Protein AF-A0A838LQY8-F1 (afdb_monomer_lite)

Structure (mmCIF, N/CA/C/O backbone):
data_AF-A0A838LQY8-F1
#
_entry.id   AF-A0A838LQY8-F1
#
loop_
_atom_site.group_PDB
_atom_site.id
_atom_site.type_symbol
_atom_site.label_atom_id
_atom_site.label_alt_id
_atom_site.label_comp_id
_atom_site.label_asym_id
_atom_site.label_entity_id
_atom_site.label_seq_id
_atom_site.pdbx_PDB_ins_code
_atom_site.Cartn_x
_atom_site.Cartn_y
_atom_site.Cartn_z
_atom_site.occupancy
_atom_site.B_iso_or_equiv
_atom_site.auth_seq_id
_atom_site.auth_comp_id
_atom_site.auth_asym_id
_atom_site.auth_atom_id
_atom_site.pdbx_PDB_model_num
ATOM 1 N N . MET A 1 1 ? -8.885 10.070 0.222 1.00 86.38 1 MET A N 1
ATOM 2 C CA . MET A 1 1 ? -8.028 10.952 -0.611 1.00 86.38 1 MET A CA 1
ATOM 3 C C . MET A 1 1 ? -7.373 10.108 -1.695 1.00 86.38 1 MET A C 1
ATOM 5 O O . MET A 1 1 ? -6.978 8.998 -1.370 1.00 86.38 1 MET A O 1
ATOM 9 N N . LEU A 1 2 ? -7.313 10.572 -2.950 1.00 92.88 2 LEU A N 1
ATOM 10 C CA . LEU A 1 2 ? -6.594 9.907 -4.050 1.00 92.88 2 LEU A CA 1
ATOM 11 C C . LEU A 1 2 ? -5.360 10.743 -4.403 1.00 92.88 2 LEU A C 1
ATOM 13 O O . LEU A 1 2 ? -5.487 11.952 -4.572 1.00 92.88 2 LEU A O 1
ATOM 17 N N . VAL A 1 3 ? -4.202 10.100 -4.520 1.00 94.25 3 VAL A N 1
ATOM 18 C CA . VAL A 1 3 ? -2.938 10.711 -4.945 1.00 94.25 3 VAL A CA 1
ATOM 19 C C . VAL A 1 3 ? -2.335 9.856 -6.044 1.00 94.25 3 VAL A C 1
ATOM 21 O O . VAL A 1 3 ? -2.284 8.635 -5.918 1.00 94.25 3 VAL A O 1
ATOM 24 N N . THR A 1 4 ? -1.901 10.486 -7.126 1.00 95.31 4 THR A N 1
ATOM 25 C CA . THR A 1 4 ? -1.225 9.829 -8.247 1.00 95.31 4 THR A CA 1
ATOM 26 C C . THR A 1 4 ? 0.265 10.092 -8.168 1.00 95.31 4 THR A C 1
ATOM 28 O O . THR A 1 4 ? 0.666 11.194 -7.797 1.00 95.31 4 THR A O 1
ATOM 31 N N . ALA A 1 5 ? 1.064 9.100 -8.547 1.00 91.56 5 ALA A N 1
ATOM 32 C CA . ALA A 1 5 ? 2.493 9.286 -8.700 1.00 91.56 5 ALA A CA 1
ATOM 33 C C . ALA A 1 5 ? 2.782 10.261 -9.852 1.00 91.56 5 ALA A C 1
ATOM 35 O O . ALA A 1 5 ? 1.961 10.425 -10.761 1.00 91.56 5 ALA A O 1
ATOM 36 N N . ALA A 1 6 ? 3.952 10.889 -9.836 1.00 85.81 6 ALA A N 1
ATOM 37 C CA . ALA A 1 6 ? 4.388 11.876 -10.816 1.00 85.81 6 ALA A CA 1
ATOM 38 C C . ALA A 1 6 ? 4.446 11.301 -12.240 1.00 85.81 6 ALA A C 1
ATOM 40 O O . ALA A 1 6 ? 4.212 12.019 -13.209 1.00 85.81 6 ALA A O 1
ATOM 41 N N . ASP A 1 7 ? 4.711 9.998 -12.366 1.00 82.69 7 ASP A N 1
ATOM 42 C CA . ASP A 1 7 ? 4.699 9.272 -13.639 1.00 82.69 7 ASP A CA 1
ATOM 43 C C . ASP A 1 7 ? 3.283 8.899 -14.129 1.00 82.69 7 ASP A C 1
ATOM 45 O O . ASP A 1 7 ? 3.114 8.388 -15.241 1.00 82.69 7 ASP A O 1
ATOM 49 N N . GLY A 1 8 ? 2.255 9.136 -13.306 1.00 87.44 8 GLY A N 1
ATOM 50 C CA . GLY A 1 8 ? 0.859 8.777 -13.560 1.00 87.44 8 GLY A CA 1
ATOM 51 C C . GLY A 1 8 ? 0.593 7.269 -13.618 1.00 87.44 8 GLY A C 1
ATOM 52 O O . GLY A 1 8 ? -0.529 6.854 -13.913 1.00 87.44 8 GLY A O 1
ATOM 53 N N . GLN A 1 9 ? 1.600 6.433 -13.361 1.00 89.19 9 GLN A N 1
ATOM 54 C CA . GLN A 1 9 ? 1.500 4.984 -13.483 1.00 89.19 9 GLN A CA 1
ATOM 55 C C . GLN A 1 9 ? 1.020 4.329 -12.193 1.00 89.19 9 GLN A C 1
ATOM 57 O O . GLN A 1 9 ? 0.364 3.288 -12.268 1.00 89.19 9 GLN A O 1
ATOM 62 N N . ALA A 1 10 ? 1.322 4.925 -11.038 1.00 94.00 10 ALA A N 1
ATOM 63 C CA . ALA A 1 10 ? 0.889 4.472 -9.719 1.00 94.00 10 ALA A CA 1
ATOM 64 C C . ALA A 1 10 ? -0.082 5.452 -9.060 1.00 94.00 10 ALA A C 1
ATOM 66 O O . ALA A 1 10 ? -0.096 6.648 -9.351 1.00 94.00 10 ALA A O 1
ATOM 67 N N . TRP A 1 11 ? -0.881 4.949 -8.126 1.00 95.75 11 TRP A N 1
ATOM 68 C CA . TRP A 1 11 ? -1.725 5.784 -7.284 1.00 95.75 11 TRP A CA 1
ATOM 69 C C . TRP A 1 11 ? -1.971 5.152 -5.915 1.00 95.75 11 TRP A C 1
ATOM 71 O O . TRP A 1 11 ? -1.883 3.937 -5.727 1.00 95.75 11 TRP A O 1
ATOM 81 N N . PHE A 1 12 ? -2.321 6.012 -4.965 1.00 95.50 12 PHE A N 1
ATOM 82 C CA . PHE A 1 12 ? -2.696 5.695 -3.598 1.00 95.50 12 PHE A CA 1
ATOM 83 C C . PHE A 1 12 ? -4.080 6.269 -3.290 1.00 95.50 12 PHE A C 1
ATOM 85 O O . PHE A 1 12 ? -4.346 7.440 -3.562 1.00 95.50 12 PHE A O 1
ATOM 92 N N . ARG A 1 13 ? -4.964 5.466 -2.688 1.00 95.25 13 ARG A N 1
ATOM 93 C CA . ARG A 1 13 ? -6.278 5.921 -2.221 1.00 95.25 13 ARG A CA 1
ATOM 94 C C . ARG A 1 13 ? -6.515 5.536 -0.767 1.00 95.25 13 ARG A C 1
ATOM 96 O O . ARG A 1 13 ? -6.573 4.355 -0.441 1.00 95.25 13 ARG A O 1
ATOM 103 N N . SER A 1 14 ? -6.754 6.528 0.086 1.00 92.44 14 SER A N 1
ATOM 104 C CA . SER A 1 14 ? -7.231 6.319 1.455 1.00 92.44 14 SER A CA 1
ATOM 105 C C . SER A 1 14 ? -8.762 6.258 1.500 1.00 92.44 14 SER A C 1
ATOM 107 O O . SER A 1 14 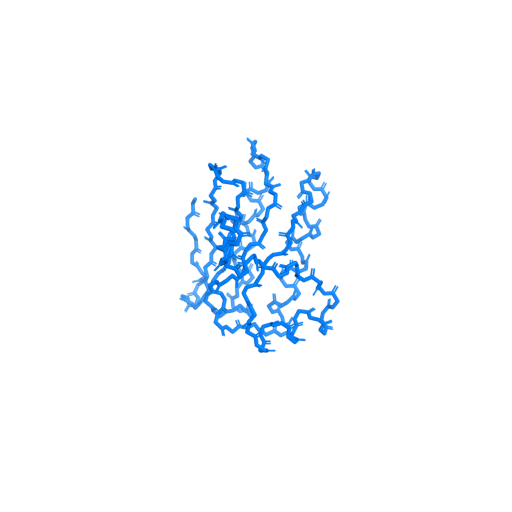? -9.443 7.128 0.939 1.00 92.44 14 SER A O 1
ATOM 109 N N . GLN A 1 15 ? -9.303 5.232 2.164 1.00 90.88 15 GLN A N 1
ATOM 110 C CA . GLN A 1 15 ? -10.740 4.998 2.352 1.00 90.88 15 GLN A CA 1
ATOM 111 C C . GLN A 1 15 ? -11.073 4.887 3.852 1.00 90.88 15 GLN A C 1
ATOM 113 O O . GLN A 1 15 ? -11.189 3.778 4.376 1.00 90.88 15 GLN A O 1
ATOM 118 N N . PRO A 1 16 ? -11.231 6.021 4.564 1.00 86.56 16 PRO A N 1
ATOM 119 C CA . PRO A 1 16 ? -11.420 6.018 6.016 1.00 86.56 16 PRO A CA 1
ATOM 120 C C . PRO A 1 16 ? -12.645 5.217 6.467 1.00 86.56 16 PRO A C 1
ATOM 122 O O . PRO A 1 16 ? -12.567 4.468 7.433 1.00 86.56 16 PRO A O 1
ATOM 125 N N . GLY A 1 17 ? -13.750 5.300 5.715 1.00 84.81 17 GLY A N 1
ATOM 126 C CA . GLY A 1 17 ? -14.998 4.597 6.038 1.00 84.81 17 GLY A CA 1
ATOM 127 C C . GLY A 1 17 ? -14.889 3.068 6.048 1.00 84.81 17 GLY A C 1
ATOM 128 O O . GLY A 1 17 ? -15.702 2.414 6.689 1.00 84.81 17 GLY A O 1
ATOM 129 N N . THR A 1 18 ? -13.885 2.492 5.377 1.00 86.50 18 THR A N 1
ATOM 130 C CA . THR A 1 18 ? -13.623 1.042 5.382 1.00 86.50 18 THR A CA 1
ATOM 131 C C . THR A 1 18 ? -12.347 0.671 6.141 1.00 86.50 18 THR A C 1
ATOM 133 O O . THR A 1 18 ? -12.044 -0.511 6.278 1.00 86.50 18 THR A O 1
ATOM 136 N N . GLY A 1 19 ? -11.576 1.655 6.621 1.00 89.88 19 GLY A N 1
ATOM 137 C CA . GLY A 1 19 ? -10.250 1.430 7.203 1.00 89.88 19 GLY A CA 1
ATOM 138 C C . GLY A 1 19 ? -9.237 0.854 6.203 1.00 89.88 19 GLY A C 1
ATOM 139 O O . GLY A 1 19 ? -8.297 0.167 6.613 1.00 89.88 19 GLY A O 1
ATOM 140 N N . THR A 1 20 ? -9.421 1.113 4.902 1.00 92.31 20 THR A N 1
ATOM 141 C CA . THR A 1 20 ? -8.605 0.530 3.824 1.00 92.31 20 THR A CA 1
ATOM 142 C C . THR A 1 20 ? -7.715 1.576 3.161 1.00 92.31 20 THR A C 1
ATOM 144 O O . THR A 1 20 ? -8.174 2.629 2.710 1.00 92.31 20 THR A O 1
ATOM 147 N N . LEU A 1 21 ? -6.438 1.245 3.031 1.00 93.69 21 LEU A N 1
ATOM 148 C CA . LEU A 1 21 ? -5.483 1.908 2.156 1.00 93.69 21 LEU A CA 1
ATOM 149 C C . LEU A 1 21 ? -5.368 1.097 0.867 1.00 93.69 21 LEU A C 1
ATOM 151 O O . LEU A 1 21 ? -5.212 -0.118 0.917 1.00 93.69 21 LEU A O 1
ATOM 155 N N . ARG A 1 22 ? -5.458 1.745 -0.292 1.00 94.31 22 ARG A N 1
ATOM 156 C CA . ARG A 1 22 ? -5.345 1.083 -1.597 1.00 94.31 22 ARG A CA 1
ATOM 157 C C . ARG A 1 22 ? -4.147 1.596 -2.370 1.00 94.31 22 ARG A C 1
ATOM 159 O O . ARG A 1 22 ? -3.952 2.809 -2.445 1.00 94.31 22 ARG A O 1
ATOM 166 N N . LEU A 1 23 ? -3.416 0.680 -2.992 1.00 94.12 23 LEU A N 1
ATOM 167 C CA . LEU A 1 23 ? -2.445 0.979 -4.039 1.00 94.12 23 LEU A CA 1
ATOM 168 C C . LEU A 1 23 ? -2.917 0.367 -5.353 1.00 94.12 23 LEU A C 1
ATOM 170 O O . LEU A 1 23 ? -3.476 -0.731 -5.374 1.00 94.12 23 LEU A O 1
ATOM 174 N N . GLY A 1 24 ? -2.648 1.058 -6.453 1.00 93.88 24 GLY A N 1
ATOM 175 C CA . GLY A 1 24 ? -2.925 0.520 -7.774 1.00 93.88 24 GLY A CA 1
ATOM 176 C C . GLY A 1 24 ? -2.035 1.089 -8.863 1.00 93.88 24 GLY A C 1
ATOM 177 O O . GLY A 1 24 ? -1.278 2.036 -8.655 1.00 93.88 24 GLY A O 1
ATOM 178 N N . GLY A 1 25 ? -2.118 0.467 -10.038 1.00 93.25 25 GLY A N 1
ATOM 179 C CA . GLY A 1 25 ? -1.274 0.797 -11.180 1.00 93.25 25 GLY A CA 1
ATOM 180 C C . GLY A 1 25 ? 0.044 0.014 -11.213 1.00 93.25 25 GLY A C 1
ATOM 181 O O . GLY A 1 25 ? 0.056 -1.188 -10.946 1.00 93.25 25 GLY A O 1
ATOM 182 N N . VAL A 1 26 ? 1.134 0.659 -11.630 1.00 93.56 26 VAL A N 1
ATOM 183 C CA . VAL A 1 26 ? 2.482 0.075 -11.720 1.00 93.56 26 VAL A CA 1
ATOM 184 C C . VAL A 1 26 ? 3.311 0.553 -10.538 1.00 93.56 26 VAL A C 1
ATOM 186 O O . VAL A 1 26 ? 3.738 1.699 -10.506 1.00 93.56 26 VAL A O 1
ATOM 189 N N . ILE A 1 27 ? 3.552 -0.332 -9.574 1.00 93.88 27 ILE A N 1
ATOM 190 C CA . ILE A 1 27 ? 4.266 0.004 -8.346 1.00 93.88 27 ILE A CA 1
ATOM 191 C C . ILE A 1 27 ? 5.761 -0.297 -8.509 1.00 93.88 27 ILE A C 1
ATOM 193 O O . ILE A 1 27 ? 6.189 -1.445 -8.703 1.00 93.88 27 ILE A O 1
ATOM 197 N N . GLY A 1 28 ? 6.577 0.750 -8.427 1.00 91.94 28 GLY A N 1
ATOM 198 C CA . GLY A 1 28 ? 8.023 0.670 -8.585 1.00 91.94 28 GLY A CA 1
ATOM 199 C C . GLY A 1 28 ? 8.760 1.922 -8.142 1.00 91.94 28 GLY A C 1
ATOM 200 O O . GLY A 1 28 ? 8.305 2.631 -7.253 1.00 91.94 28 GLY A O 1
ATOM 201 N N . HIS A 1 29 ? 9.919 2.186 -8.749 1.00 89.81 29 HIS A N 1
ATOM 202 C CA . HIS A 1 29 ? 10.772 3.310 -8.347 1.00 89.81 29 HIS A CA 1
ATOM 203 C C . HIS A 1 29 ? 10.080 4.674 -8.511 1.00 89.81 29 HIS A C 1
ATOM 205 O O . HIS A 1 29 ? 10.281 5.572 -7.703 1.00 89.81 29 HIS A O 1
ATOM 211 N N . GLY A 1 30 ? 9.209 4.806 -9.514 1.00 88.25 30 GLY A N 1
ATOM 212 C CA . GLY A 1 30 ? 8.409 6.012 -9.728 1.00 88.25 30 GLY A CA 1
ATOM 213 C C . GLY A 1 30 ? 7.307 6.240 -8.692 1.00 88.25 30 GLY A C 1
ATOM 214 O O . GLY A 1 30 ? 6.724 7.308 -8.696 1.00 88.25 30 GLY A O 1
ATOM 215 N N . SER A 1 31 ? 7.030 5.275 -7.804 1.00 92.81 31 SER A N 1
ATOM 216 C CA . SER A 1 31 ? 5.910 5.327 -6.849 1.00 92.81 31 SER A CA 1
ATOM 217 C C . SER A 1 31 ? 6.296 5.815 -5.446 1.00 92.81 31 SER A C 1
ATOM 219 O O . SER A 1 31 ? 5.438 5.883 -4.565 1.00 92.81 31 SER A O 1
ATOM 221 N N . TYR A 1 32 ? 7.579 6.097 -5.188 1.00 91.31 32 TYR A N 1
ATOM 222 C CA . TYR A 1 32 ? 8.067 6.534 -3.866 1.00 91.31 32 TYR A CA 1
ATOM 223 C C . TYR A 1 32 ? 7.570 7.930 -3.476 1.00 91.31 32 TYR A C 1
ATOM 225 O O . TYR A 1 32 ? 7.507 8.271 -2.297 1.00 91.31 32 TYR A O 1
ATOM 233 N N . ASP A 1 33 ? 7.174 8.731 -4.453 1.00 91.19 33 ASP A N 1
ATOM 234 C CA . ASP A 1 33 ? 6.542 10.031 -4.260 1.00 91.19 33 ASP A CA 1
ATOM 235 C C . ASP A 1 33 ? 5.141 9.939 -3.625 1.00 91.19 33 ASP A C 1
ATOM 237 O O . ASP A 1 33 ? 4.625 10.937 -3.128 1.00 91.19 33 ASP A O 1
ATOM 241 N N . LEU A 1 34 ? 4.546 8.741 -3.560 1.00 91.94 34 LEU A N 1
ATOM 242 C CA . LEU A 1 34 ? 3.311 8.483 -2.815 1.00 91.94 34 LEU A CA 1
ATOM 243 C C . LEU A 1 34 ? 3.533 8.405 -1.295 1.00 91.94 34 LEU A C 1
ATOM 245 O O . LEU A 1 34 ? 2.567 8.533 -0.538 1.00 91.94 34 LEU A O 1
ATOM 249 N N . ILE A 1 35 ? 4.775 8.214 -0.824 1.00 91.69 35 ILE A N 1
ATOM 250 C CA . ILE A 1 35 ? 5.095 8.042 0.606 1.00 91.69 35 ILE A CA 1
ATOM 251 C C . ILE A 1 35 ? 4.550 9.186 1.473 1.00 91.69 35 ILE A C 1
ATOM 253 O O . ILE A 1 35 ? 3.881 8.880 2.462 1.00 91.69 35 ILE A O 1
ATOM 257 N N . PRO A 1 36 ? 4.745 10.480 1.141 1.00 91.75 36 PRO A N 1
ATOM 258 C CA . PRO A 1 36 ? 4.224 11.575 1.957 1.00 91.75 36 PRO A CA 1
ATOM 259 C C . PRO A 1 36 ? 2.705 11.501 2.153 1.00 91.75 36 PRO A C 1
ATOM 261 O O . PRO A 1 36 ? 2.216 11.684 3.265 1.00 91.75 36 PRO A O 1
ATOM 264 N N . ALA A 1 37 ? 1.951 11.161 1.103 1.00 91.81 37 ALA A N 1
ATOM 265 C CA . ALA A 1 37 ? 0.499 11.022 1.189 1.00 91.81 37 ALA A CA 1
ATOM 266 C C . ALA A 1 37 ? 0.072 9.834 2.065 1.00 91.81 37 ALA A C 1
ATOM 268 O O . ALA A 1 37 ? -0.927 9.916 2.783 1.00 91.81 37 ALA A O 1
ATOM 269 N N . ILE A 1 38 ? 0.832 8.738 2.023 1.00 91.44 38 ILE A N 1
ATOM 270 C CA . ILE A 1 38 ? 0.586 7.555 2.851 1.00 91.44 38 ILE A CA 1
ATOM 271 C C . ILE A 1 38 ? 0.872 7.856 4.324 1.00 91.44 38 ILE A C 1
ATOM 273 O O . ILE A 1 38 ? 0.059 7.509 5.177 1.00 91.44 38 ILE A O 1
ATOM 277 N N . VAL A 1 39 ? 1.977 8.544 4.627 1.00 90.56 39 VAL A N 1
ATOM 278 C CA . VAL A 1 39 ? 2.325 8.966 5.995 1.00 90.56 39 VAL A CA 1
ATOM 279 C C . VAL A 1 39 ? 1.231 9.861 6.573 1.00 90.56 39 VAL A C 1
ATOM 281 O O . VAL A 1 39 ? 0.748 9.596 7.671 1.00 90.56 39 VAL A O 1
ATOM 284 N N . VAL A 1 40 ? 0.769 10.858 5.810 1.00 90.69 40 VAL A N 1
ATOM 285 C CA . VAL A 1 40 ? -0.345 11.729 6.221 1.00 90.69 40 VAL A CA 1
ATOM 286 C C . VAL A 1 40 ? -1.612 10.919 6.503 1.00 90.69 40 VAL A C 1
ATOM 288 O O . VAL A 1 40 ? -2.306 11.186 7.480 1.00 90.69 40 VAL A O 1
ATOM 291 N N . ALA A 1 41 ? -1.916 9.907 5.683 1.00 89.62 41 ALA A N 1
ATOM 292 C CA . ALA A 1 41 ? -3.062 9.041 5.934 1.00 89.62 41 ALA A CA 1
ATOM 293 C C . ALA A 1 41 ? -2.901 8.239 7.235 1.00 89.62 41 ALA A C 1
ATOM 295 O O . ALA A 1 41 ? -3.833 8.217 8.034 1.00 89.62 41 ALA A O 1
ATOM 296 N N . LEU A 1 42 ? -1.736 7.622 7.467 1.00 88.31 42 LEU A N 1
ATOM 297 C CA . LEU A 1 42 ? -1.447 6.812 8.660 1.00 88.31 42 LEU A CA 1
ATOM 298 C C . LEU A 1 42 ? -1.447 7.617 9.964 1.00 88.31 42 LEU A C 1
ATOM 300 O O . LEU A 1 42 ? -1.791 7.073 11.006 1.00 88.31 42 LEU A O 1
ATOM 304 N N . GLN A 1 43 ? -1.085 8.898 9.904 1.00 87.56 43 GLN A N 1
ATOM 305 C CA . GLN A 1 43 ? -1.152 9.824 11.039 1.00 87.56 43 GLN A CA 1
ATOM 306 C C . GLN A 1 43 ? -2.571 10.336 11.324 1.00 87.56 43 GLN A C 1
ATOM 308 O O . GLN A 1 43 ? -2.796 10.967 12.356 1.00 87.56 43 GLN A O 1
ATOM 313 N N . GLY A 1 44 ? -3.520 10.106 10.414 1.00 80.00 44 GLY A N 1
ATOM 314 C CA . GLY A 1 44 ? -4.916 10.467 10.625 1.00 80.00 44 GLY A CA 1
ATOM 315 C C . GLY A 1 44 ? -5.550 9.662 11.760 1.00 80.00 44 GLY A C 1
ATOM 316 O O . GLY A 1 44 ? -5.195 8.507 11.987 1.00 80.00 44 GLY A O 1
ATOM 317 N N . ASP A 1 45 ? -6.537 10.260 12.434 1.00 69.56 45 ASP A N 1
ATOM 318 C CA . ASP A 1 45 ? -7.291 9.651 13.540 1.00 69.56 45 ASP A CA 1
ATOM 319 C C . ASP A 1 45 ? -8.300 8.611 13.007 1.00 69.56 45 ASP A C 1
ATOM 321 O O . ASP A 1 45 ? -9.518 8.782 13.004 1.00 69.56 45 ASP A O 1
ATOM 325 N N . THR A 1 46 ? -7.779 7.569 12.362 1.00 76.88 46 THR A N 1
ATOM 326 C CA . THR A 1 46 ? -8.544 6.533 11.667 1.00 76.88 46 THR A CA 1
ATOM 327 C C . THR A 1 46 ? -7.909 5.177 11.927 1.00 76.88 46 THR A C 1
ATOM 329 O O . THR A 1 46 ? -6.710 4.984 11.738 1.00 76.88 46 THR A O 1
ATOM 332 N N . CYS A 1 47 ? -8.724 4.193 12.311 1.00 84.12 47 CYS A N 1
ATOM 333 C CA . CYS A 1 47 ? -8.262 2.821 12.492 1.00 84.12 47 CYS A CA 1
ATOM 334 C C . CYS A 1 47 ? -8.032 2.141 11.134 1.00 84.12 47 CYS A C 1
ATOM 336 O O . CYS A 1 47 ? -8.900 1.414 10.643 1.00 84.12 47 CYS A O 1
ATOM 338 N N . TRP A 1 48 ? -6.867 2.363 10.527 1.00 90.94 48 TRP A N 1
ATOM 339 C CA . TRP A 1 48 ? -6.444 1.622 9.341 1.00 90.94 48 TRP A CA 1
ATOM 340 C C . TRP A 1 48 ? -6.200 0.152 9.678 1.00 90.94 48 TRP A C 1
ATOM 342 O O . TRP A 1 48 ? -5.601 -0.175 10.701 1.00 90.94 48 TRP A O 1
ATOM 352 N N . ARG A 1 49 ? -6.690 -0.747 8.821 1.00 90.62 49 ARG A N 1
ATOM 353 C CA . ARG A 1 49 ? -6.635 -2.202 9.042 1.00 90.62 49 ARG A CA 1
ATOM 354 C C . ARG A 1 49 ? -6.105 -2.971 7.849 1.00 90.62 49 ARG A C 1
ATOM 356 O O . ARG A 1 49 ? -5.660 -4.102 8.011 1.00 90.62 49 ARG A O 1
ATOM 363 N N . GLU A 1 50 ? -6.170 -2.394 6.655 1.00 93.06 50 GLU A N 1
ATOM 364 C CA . GLU A 1 50 ? -5.870 -3.111 5.423 1.00 93.06 50 GLU A CA 1
ATOM 365 C C . GLU A 1 50 ? -5.071 -2.250 4.446 1.00 93.06 50 GLU A C 1
ATOM 367 O O . GLU A 1 50 ? -5.412 -1.091 4.215 1.00 93.06 50 GLU A O 1
ATOM 372 N N . LEU A 1 51 ? -4.039 -2.849 3.848 1.00 93.62 51 LEU A N 1
ATOM 373 C CA . LEU A 1 51 ? -3.388 -2.365 2.636 1.00 93.62 51 LEU A CA 1
ATOM 374 C C . LEU A 1 51 ? -3.780 -3.297 1.489 1.00 93.62 51 LEU A C 1
ATOM 376 O O . LEU A 1 51 ? -3.357 -4.451 1.456 1.00 93.62 51 LEU A O 1
ATOM 380 N N . ASN A 1 52 ? -4.607 -2.813 0.573 1.00 93.12 52 ASN A N 1
ATOM 381 C CA . ASN A 1 52 ? -5.126 -3.572 -0.555 1.00 93.12 52 ASN A CA 1
ATOM 382 C C . ASN A 1 52 ? -4.355 -3.235 -1.839 1.00 93.12 52 ASN A C 1
ATOM 384 O O . ASN A 1 52 ? -4.218 -2.068 -2.215 1.00 93.12 52 ASN A O 1
ATOM 388 N N . LEU A 1 53 ? -3.855 -4.282 -2.495 1.00 92.94 53 LEU A N 1
ATOM 389 C CA . LEU A 1 53 ? -3.058 -4.232 -3.719 1.00 92.94 53 LEU A CA 1
ATOM 390 C C . LEU A 1 53 ? -3.801 -4.831 -4.926 1.00 92.94 53 LEU A C 1
ATOM 392 O O . LEU A 1 53 ? -3.167 -5.211 -5.908 1.00 92.94 53 LEU A O 1
ATOM 396 N N . ASP A 1 54 ? -5.128 -4.972 -4.874 1.00 90.81 54 ASP A N 1
ATOM 397 C CA . ASP A 1 54 ? -5.903 -5.635 -5.937 1.00 90.81 54 ASP A CA 1
ATOM 398 C C . ASP A 1 54 ? -5.830 -4.906 -7.274 1.00 90.81 54 ASP A C 1
ATOM 400 O O . ASP A 1 54 ? -5.976 -5.513 -8.333 1.00 90.81 54 ASP A O 1
ATOM 404 N N . GLU A 1 55 ? -5.634 -3.593 -7.221 1.00 91.25 55 GLU A N 1
ATOM 405 C CA . GLU A 1 55 ? -5.572 -2.738 -8.400 1.00 91.25 55 GLU A CA 1
ATOM 406 C C . GLU A 1 55 ? -4.123 -2.553 -8.895 1.00 91.25 55 GLU A C 1
ATOM 408 O O . GLU A 1 55 ? -3.873 -1.794 -9.837 1.00 91.25 55 GLU A O 1
ATOM 413 N N . VAL A 1 56 ? -3.151 -3.252 -8.291 1.00 91.94 56 VAL A N 1
ATOM 414 C CA . VAL A 1 56 ? -1.754 -3.281 -8.743 1.00 91.94 56 VAL A CA 1
ATOM 415 C C . VAL A 1 56 ? -1.631 -4.205 -9.954 1.00 91.94 56 VAL A C 1
ATOM 417 O O . VAL A 1 56 ? -1.790 -5.420 -9.867 1.00 91.94 56 VAL A O 1
ATOM 420 N N . ARG A 1 57 ? -1.308 -3.616 -11.107 1.00 89.56 57 ARG A N 1
ATOM 421 C CA . ARG A 1 57 ? -1.116 -4.321 -12.385 1.00 89.56 57 ARG A CA 1
ATOM 422 C C . ARG A 1 57 ? 0.290 -4.895 -12.521 1.00 89.56 57 ARG A C 1
ATOM 424 O O . ARG A 1 57 ? 0.480 -5.943 -13.133 1.00 89.56 57 ARG A O 1
ATOM 431 N N . LEU A 1 58 ? 1.276 -4.190 -11.976 1.00 90.38 58 LEU A N 1
ATOM 432 C CA . LEU A 1 58 ? 2.676 -4.590 -12.000 1.00 90.38 58 LEU A CA 1
ATOM 433 C C . LEU A 1 58 ? 3.331 -4.176 -10.687 1.00 90.38 58 LEU A C 1
ATOM 435 O O . LEU A 1 58 ? 3.203 -3.028 -10.272 1.00 90.38 58 LEU A O 1
ATOM 439 N N . LEU A 1 59 ? 4.051 -5.105 -10.067 1.00 92.38 59 LEU A N 1
ATOM 440 C CA . LEU A 1 59 ? 4.877 -4.850 -8.896 1.00 92.38 59 LEU A CA 1
ATOM 441 C C . LEU A 1 59 ? 6.320 -5.200 -9.248 1.00 92.38 59 LEU A C 1
ATOM 443 O O . LEU A 1 59 ? 6.603 -6.312 -9.691 1.00 92.38 59 LEU A O 1
ATOM 447 N N . SER A 1 60 ? 7.219 -4.238 -9.083 1.00 92.69 60 SER A N 1
ATOM 448 C CA . SER A 1 60 ? 8.664 -4.437 -9.237 1.00 92.69 60 SER A CA 1
ATOM 449 C C . SER A 1 60 ? 9.328 -4.664 -7.871 1.00 92.69 60 SER A C 1
ATOM 451 O O . SER A 1 60 ? 8.718 -4.338 -6.852 1.00 92.69 60 SER A O 1
ATOM 453 N N . PRO A 1 61 ? 10.579 -5.159 -7.806 1.00 91.25 61 PRO A N 1
ATOM 454 C CA . PRO A 1 61 ? 11.283 -5.297 -6.529 1.00 91.25 61 PRO A CA 1
ATOM 455 C C . PRO A 1 61 ? 11.385 -3.984 -5.721 1.00 91.25 61 PRO A C 1
ATOM 457 O O . PRO A 1 61 ? 11.074 -4.021 -4.532 1.00 91.25 61 PRO A O 1
ATOM 460 N N . PRO A 1 62 ? 11.692 -2.806 -6.319 1.00 92.00 62 PRO A N 1
ATOM 461 C CA . PRO A 1 62 ? 11.589 -1.528 -5.601 1.00 92.00 62 PRO A CA 1
ATOM 462 C C . PRO A 1 62 ? 10.166 -1.234 -5.109 1.00 92.00 62 PRO A C 1
ATOM 464 O O . PRO A 1 62 ? 9.963 -0.721 -4.015 1.00 92.00 62 PRO A O 1
ATOM 467 N N . GLY A 1 63 ? 9.155 -1.609 -5.892 1.00 92.38 63 GLY A N 1
ATOM 468 C CA . GLY A 1 63 ? 7.762 -1.470 -5.481 1.00 92.38 63 GLY A CA 1
ATOM 469 C C . GLY A 1 63 ? 7.406 -2.327 -4.263 1.00 92.38 63 GLY A C 1
ATOM 470 O O . GLY A 1 63 ? 6.657 -1.882 -3.401 1.00 92.38 63 GLY A O 1
ATO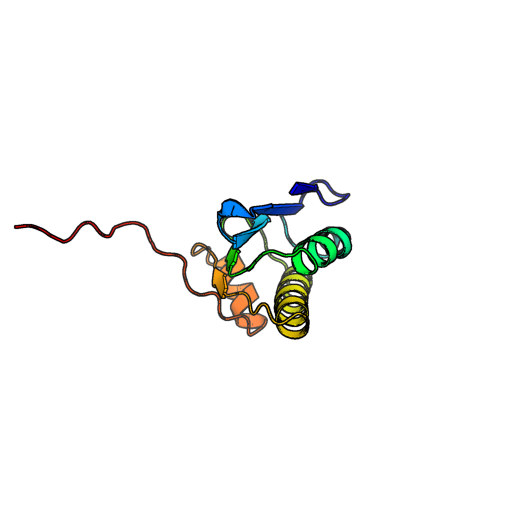M 471 N N . ALA A 1 64 ? 7.962 -3.533 -4.147 1.00 92.50 64 ALA A N 1
ATOM 472 C CA . ALA A 1 64 ? 7.764 -4.368 -2.964 1.00 92.50 64 ALA A CA 1
ATOM 473 C C . ALA A 1 64 ? 8.455 -3.789 -1.722 1.00 92.50 64 ALA A C 1
ATOM 475 O O . ALA A 1 64 ? 7.883 -3.844 -0.639 1.00 92.50 64 ALA A O 1
ATOM 476 N N . GLN A 1 65 ? 9.623 -3.156 -1.879 1.00 92.56 65 GLN A N 1
ATOM 477 C CA . GLN A 1 65 ? 10.265 -2.409 -0.788 1.00 92.56 65 GLN A CA 1
ATOM 478 C C . GLN A 1 65 ? 9.394 -1.242 -0.311 1.00 92.56 65 GLN A C 1
ATOM 480 O O . GLN A 1 65 ? 9.303 -0.995 0.889 1.00 92.56 65 GLN A O 1
ATOM 485 N N . LEU A 1 66 ? 8.717 -0.546 -1.231 1.00 91.69 66 LEU A N 1
ATOM 486 C CA . LEU A 1 66 ? 7.731 0.472 -0.871 1.00 91.69 66 LEU A CA 1
ATOM 487 C C . LEU A 1 66 ? 6.572 -0.133 -0.062 1.00 91.69 66 LEU A C 1
ATOM 489 O O . LEU A 1 66 ? 6.210 0.416 0.974 1.00 91.69 66 LEU A O 1
ATOM 493 N N . VAL A 1 67 ? 6.011 -1.270 -0.490 1.00 93.00 67 VAL A N 1
ATOM 494 C CA . VAL A 1 67 ? 4.940 -1.962 0.256 1.00 93.00 67 VAL A CA 1
ATOM 495 C C . VAL A 1 67 ? 5.401 -2.354 1.664 1.00 93.00 67 VAL A C 1
ATOM 497 O O . VAL A 1 67 ? 4.682 -2.092 2.629 1.00 93.00 67 VAL A O 1
ATOM 500 N N . ASP A 1 68 ? 6.600 -2.923 1.800 1.00 92.31 68 ASP A N 1
ATOM 501 C CA . ASP A 1 68 ? 7.178 -3.266 3.104 1.00 92.31 68 ASP A CA 1
ATOM 502 C C . ASP A 1 68 ? 7.346 -2.030 3.996 1.00 92.31 68 ASP A C 1
ATOM 504 O O . ASP A 1 68 ? 6.913 -2.025 5.152 1.00 92.31 68 ASP A O 1
ATOM 508 N N . ALA A 1 69 ? 7.878 -0.937 3.439 1.00 91.69 69 ALA A N 1
ATOM 509 C CA . ALA A 1 69 ? 8.048 0.319 4.157 1.00 91.69 69 ALA A CA 1
ATOM 510 C C . ALA A 1 69 ? 6.715 0.865 4.689 1.00 91.69 69 ALA A C 1
ATOM 512 O O . ALA A 1 69 ? 6.661 1.318 5.831 1.00 91.69 69 ALA A O 1
ATOM 513 N N . ILE A 1 70 ? 5.630 0.773 3.913 1.00 91.75 70 ILE A N 1
ATOM 514 C CA . ILE A 1 70 ? 4.286 1.180 4.352 1.00 91.75 70 ILE A CA 1
ATOM 515 C C . ILE A 1 70 ? 3.809 0.306 5.513 1.00 91.75 70 ILE A C 1
ATOM 517 O O . ILE A 1 70 ? 3.327 0.825 6.520 1.00 91.75 70 ILE A O 1
ATOM 521 N N . CYS A 1 71 ? 3.958 -1.017 5.405 1.00 91.00 71 CYS A N 1
ATOM 522 C CA . CYS A 1 71 ? 3.590 -1.938 6.477 1.00 91.00 71 CYS A CA 1
ATOM 523 C C . CYS A 1 71 ? 4.399 -1.682 7.757 1.00 91.00 71 CYS A C 1
ATOM 525 O O . CYS A 1 71 ? 3.844 -1.757 8.854 1.00 91.00 71 CYS A O 1
ATOM 527 N N . ARG A 1 72 ? 5.693 -1.369 7.635 1.00 90.19 72 ARG A N 1
ATOM 528 C CA . ARG A 1 72 ? 6.550 -1.006 8.768 1.00 90.19 72 ARG A CA 1
ATOM 529 C C . ARG A 1 72 ? 6.114 0.312 9.405 1.00 90.19 72 ARG A C 1
ATOM 531 O O . ARG A 1 72 ? 5.886 0.325 10.610 1.00 90.19 72 ARG A O 1
ATOM 538 N N . LEU A 1 73 ? 5.912 1.363 8.609 1.00 90.00 73 LEU A N 1
ATOM 539 C CA . LEU A 1 73 ? 5.427 2.659 9.095 1.00 90.00 73 LEU A CA 1
ATOM 540 C C . LEU A 1 73 ? 4.105 2.502 9.849 1.00 90.00 73 LEU A C 1
ATOM 542 O O . LEU A 1 73 ? 3.951 2.998 10.958 1.00 90.00 73 LEU A O 1
ATOM 546 N N . ALA A 1 74 ? 3.158 1.748 9.298 1.00 89.12 74 ALA A N 1
ATOM 547 C CA . ALA A 1 74 ? 1.874 1.546 9.954 1.00 89.12 74 ALA A CA 1
ATOM 548 C C . ALA A 1 74 ? 2.010 0.830 11.315 1.00 89.12 74 ALA A C 1
ATOM 550 O O . ALA A 1 74 ? 1.335 1.193 12.276 1.00 89.12 74 ALA A O 1
ATOM 551 N N . ARG A 1 75 ? 2.941 -0.129 11.448 1.00 89.12 75 ARG A N 1
ATOM 552 C CA . ARG A 1 75 ? 3.269 -0.757 12.745 1.00 89.12 75 ARG A CA 1
ATOM 553 C C . ARG A 1 75 ? 3.888 0.232 13.732 1.00 89.12 75 ARG A C 1
ATOM 555 O O . ARG A 1 75 ? 3.498 0.224 14.894 1.00 89.12 75 ARG A O 1
ATOM 562 N N . GLU A 1 76 ? 4.811 1.077 13.278 1.00 88.94 76 GLU A N 1
ATOM 563 C CA . GLU A 1 76 ? 5.429 2.132 14.098 1.00 88.94 76 GLU A CA 1
ATOM 564 C C . GLU A 1 76 ? 4.383 3.142 14.603 1.00 88.94 76 GLU A C 1
ATOM 566 O O . GLU A 1 76 ? 4.481 3.628 15.726 1.00 88.94 76 GLU A O 1
ATOM 571 N N . HIS A 1 77 ? 3.330 3.378 13.817 1.00 85.00 77 HIS A N 1
ATOM 572 C CA . HIS A 1 77 ? 2.171 4.198 14.177 1.00 85.00 77 HIS A CA 1
ATOM 573 C C . HIS A 1 77 ? 1.072 3.445 14.956 1.00 85.00 77 HIS A C 1
ATOM 575 O O . HIS A 1 77 ? -0.014 3.984 15.162 1.00 85.00 77 HIS A O 1
ATOM 581 N N . GLY A 1 78 ? 1.306 2.200 15.384 1.00 84.31 78 GLY A N 1
ATOM 582 C CA . GLY A 1 78 ? 0.339 1.420 16.167 1.00 84.31 78 GLY A CA 1
ATOM 583 C C . GLY A 1 78 ? -0.878 0.911 15.380 1.00 84.31 78 GLY A C 1
ATOM 584 O O . GLY A 1 78 ? -1.846 0.446 15.979 1.00 84.31 78 GLY A O 1
ATOM 585 N N . THR A 1 79 ? -0.840 0.961 14.047 1.00 85.62 79 THR A N 1
ATOM 586 C CA . THR A 1 79 ? -1.913 0.530 13.136 1.00 85.62 79 THR A CA 1
ATOM 587 C C . THR A 1 79 ? -1.421 -0.581 12.194 1.00 85.62 79 THR A C 1
ATOM 589 O O . THR A 1 79 ? -1.251 -0.366 10.995 1.00 85.62 79 THR A O 1
ATOM 592 N N . PRO A 1 80 ? -1.147 -1.804 12.692 1.00 85.50 80 PRO A N 1
ATOM 593 C CA . PRO A 1 80 ? -0.653 -2.886 11.843 1.00 85.50 80 PRO A CA 1
ATOM 594 C C . PRO A 1 80 ? -1.646 -3.201 10.713 1.00 85.50 80 PRO A C 1
ATOM 596 O O . PRO A 1 80 ? -2.780 -3.614 10.954 1.00 85.50 80 PRO A O 1
ATOM 599 N N . LEU A 1 81 ? -1.202 -3.031 9.465 1.00 89.19 81 LEU A N 1
ATOM 600 C CA . LEU A 1 81 ? -2.025 -3.276 8.281 1.00 89.19 81 LEU A CA 1
ATOM 601 C C . LEU A 1 81 ? -1.981 -4.746 7.878 1.00 89.19 81 LEU A C 1
ATOM 603 O O . LEU A 1 81 ? -0.908 -5.338 7.735 1.00 89.19 81 LEU A O 1
ATOM 607 N N . ARG A 1 82 ? -3.150 -5.316 7.588 1.00 90.62 82 ARG A N 1
ATOM 608 C CA . ARG A 1 82 ? -3.264 -6.579 6.864 1.00 90.62 82 ARG A CA 1
ATOM 609 C C . ARG A 1 82 ? -3.025 -6.322 5.381 1.00 90.62 82 ARG A C 1
ATOM 611 O O . ARG A 1 82 ? -3.783 -5.593 4.745 1.00 90.62 82 ARG A O 1
ATOM 618 N N . LEU A 1 83 ? -1.984 -6.929 4.825 1.00 90.69 83 LEU A N 1
ATOM 619 C CA . LEU A 1 83 ? -1.731 -6.864 3.392 1.00 90.69 83 LEU A CA 1
ATOM 620 C C . LEU A 1 83 ? -2.717 -7.782 2.664 1.00 90.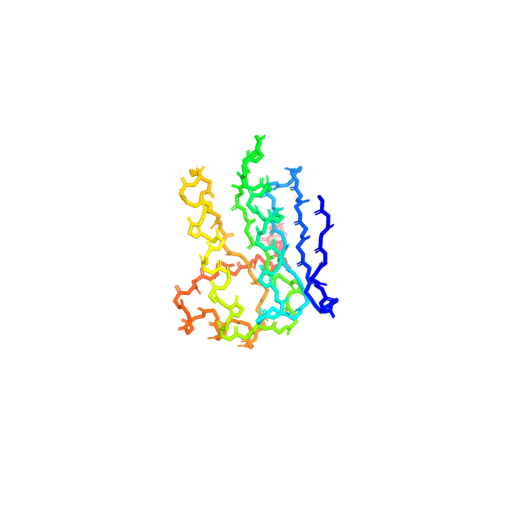69 83 LEU A C 1
ATOM 622 O O . LEU A 1 83 ? -2.818 -8.959 3.005 1.00 90.69 83 LEU A O 1
ATOM 626 N N . THR A 1 84 ? -3.428 -7.259 1.670 1.00 90.38 84 THR A N 1
ATOM 627 C CA . THR A 1 84 ? -4.328 -8.035 0.812 1.00 90.38 84 THR A CA 1
ATOM 628 C C . THR A 1 84 ? -3.999 -7.808 -0.650 1.00 90.38 84 THR A C 1
ATOM 630 O O . THR A 1 84 ? -3.616 -6.714 -1.063 1.00 90.38 84 THR A O 1
ATOM 633 N N . CYS A 1 85 ? -4.100 -8.869 -1.439 1.00 86.31 85 CYS A N 1
ATOM 634 C CA . CYS A 1 85 ? -3.847 -8.821 -2.869 1.00 86.31 85 CYS A CA 1
ATOM 635 C C . CYS A 1 85 ? -4.643 -9.930 -3.555 1.00 86.31 85 CYS A C 1
ATOM 637 O O . CYS A 1 85 ? -4.632 -11.083 -3.104 1.00 86.31 85 CYS A O 1
ATOM 639 N N . ARG A 1 86 ? -5.315 -9.594 -4.657 1.00 81.25 86 ARG A N 1
ATOM 640 C CA . ARG A 1 86 ? -5.877 -10.578 -5.575 1.00 81.25 86 ARG A CA 1
ATOM 641 C C . ARG A 1 86 ? -4.762 -11.421 -6.188 1.00 81.25 86 ARG A C 1
ATOM 643 O O . ARG A 1 86 ? -3.695 -10.900 -6.509 1.00 81.25 86 ARG A O 1
ATOM 650 N N . PRO A 1 87 ? -5.003 -12.724 -6.394 1.00 61.09 87 PRO A N 1
ATOM 651 C CA . PRO A 1 87 ? -3.998 -13.620 -6.938 1.00 61.09 87 PRO A CA 1
ATOM 652 C C . PRO A 1 87 ? -3.673 -13.247 -8.391 1.00 61.09 87 PRO A C 1
ATOM 654 O O . PRO A 1 87 ? -4.332 -13.688 -9.327 1.00 61.09 87 PRO A O 1
ATOM 657 N N . SER A 1 88 ? -2.628 -12.445 -8.586 1.00 69.19 88 SER A N 1
ATOM 658 C CA . SER A 1 88 ? -1.881 -12.395 -9.839 1.00 69.19 88 SER A CA 1
ATOM 659 C C . SER A 1 88 ? -0.522 -13.046 -9.595 1.00 69.19 88 SER A C 1
ATOM 661 O O . SER A 1 88 ? 0.179 -12.703 -8.640 1.00 69.19 88 SER A O 1
ATOM 663 N N . THR A 1 89 ? -0.141 -14.013 -10.434 1.00 66.81 89 THR A N 1
ATOM 664 C CA . THR A 1 89 ? 1.113 -14.779 -10.281 1.00 66.81 89 THR A CA 1
ATOM 665 C C . THR A 1 89 ? 2.343 -13.876 -10.220 1.00 66.81 89 THR A C 1
ATOM 667 O O . THR A 1 89 ? 3.299 -14.176 -9.512 1.00 66.81 89 THR A O 1
ATOM 670 N N . ARG A 1 90 ? 2.303 -12.732 -10.912 1.00 76.38 90 ARG A N 1
ATOM 671 C CA . ARG A 1 90 ? 3.416 -11.782 -10.968 1.00 76.38 90 ARG A CA 1
ATOM 672 C C . ARG A 1 90 ? 3.537 -10.916 -9.712 1.00 76.38 90 ARG A C 1
ATOM 674 O O . ARG A 1 90 ? 4.643 -10.761 -9.215 1.00 76.38 90 ARG A O 1
ATOM 681 N N . VAL A 1 91 ? 2.438 -10.362 -9.191 1.00 84.62 91 VAL A N 1
ATOM 682 C CA . VAL A 1 91 ? 2.491 -9.535 -7.969 1.00 84.62 91 VAL A CA 1
ATOM 683 C C . VAL A 1 91 ? 2.756 -10.415 -6.750 1.00 84.62 91 VAL A C 1
ATOM 685 O O . VAL A 1 91 ? 3.600 -10.070 -5.930 1.00 84.62 91 VAL A O 1
ATOM 688 N N . HIS A 1 92 ? 2.108 -11.582 -6.670 1.00 84.44 92 HIS A N 1
ATOM 689 C CA . HIS A 1 92 ? 2.293 -12.511 -5.555 1.00 84.44 92 HIS A CA 1
ATOM 690 C C . HIS A 1 92 ? 3.741 -13.003 -5.459 1.00 84.44 92 HIS A C 1
ATOM 692 O O . HIS A 1 92 ? 4.330 -12.916 -4.390 1.00 84.44 92 HIS A O 1
ATOM 698 N N . GLY A 1 93 ? 4.349 -13.408 -6.582 1.00 85.50 93 GLY A N 1
ATOM 699 C CA . GLY A 1 93 ? 5.737 -13.878 -6.586 1.00 85.50 93 GLY A CA 1
ATOM 700 C C . GLY A 1 93 ? 6.744 -12.811 -6.145 1.00 85.50 93 GLY A C 1
ATOM 701 O O . GLY A 1 93 ? 7.715 -13.125 -5.463 1.00 85.50 93 GLY A O 1
ATOM 702 N N . VAL A 1 94 ? 6.506 -11.538 -6.478 1.00 89.44 94 VAL A N 1
ATOM 703 C CA . VAL A 1 94 ? 7.378 -10.437 -6.034 1.00 89.44 94 VAL A CA 1
ATOM 704 C C . VAL A 1 94 ? 7.176 -10.129 -4.546 1.00 89.44 94 VAL A C 1
ATOM 706 O O . VAL A 1 94 ? 8.153 -9.850 -3.856 1.00 89.44 94 VAL A O 1
ATOM 709 N N . LEU A 1 95 ? 5.944 -10.218 -4.032 1.00 87.62 95 LEU A N 1
ATOM 710 C CA . LEU A 1 95 ? 5.671 -10.079 -2.597 1.00 87.62 95 LEU A CA 1
ATOM 711 C C . LEU A 1 95 ? 6.319 -11.212 -1.789 1.00 87.62 95 LEU A C 1
ATOM 713 O O . LEU A 1 95 ? 7.012 -10.935 -0.815 1.00 87.62 95 LEU A O 1
ATOM 717 N N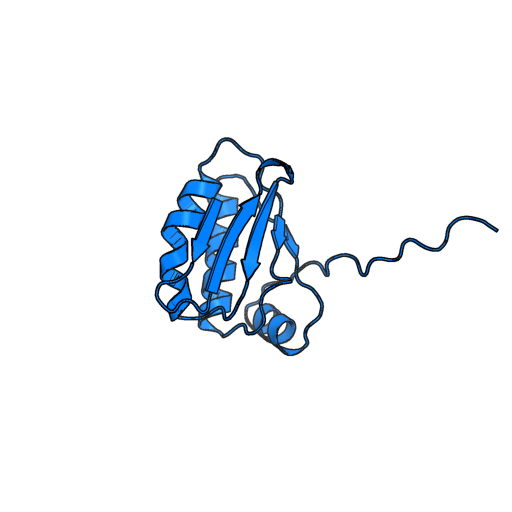 . GLU A 1 96 ? 6.178 -12.465 -2.229 1.00 86.38 96 GLU A N 1
ATOM 718 C CA . GLU A 1 96 ? 6.805 -13.622 -1.577 1.00 86.38 96 GLU A CA 1
ATOM 719 C C . GLU A 1 96 ? 8.334 -13.517 -1.573 1.00 86.38 96 GLU A C 1
ATOM 721 O O . GLU A 1 96 ? 8.961 -13.735 -0.536 1.00 86.38 96 GLU A O 1
ATOM 726 N N . ALA A 1 97 ? 8.938 -13.109 -2.695 1.00 86.81 97 ALA A N 1
ATOM 727 C CA . ALA A 1 97 ? 10.380 -12.867 -2.783 1.00 86.81 97 ALA A CA 1
ATOM 728 C C . ALA A 1 97 ? 10.857 -11.735 -1.854 1.00 86.81 97 ALA A C 1
ATOM 730 O O . ALA A 1 97 ? 12.012 -11.726 -1.438 1.00 86.81 97 ALA A O 1
ATOM 731 N N . ALA A 1 98 ? 9.972 -10.794 -1.519 1.00 86.56 98 ALA A N 1
ATOM 732 C CA . ALA A 1 98 ? 10.222 -9.728 -0.554 1.00 86.56 98 ALA A CA 1
ATOM 733 C C . ALA A 1 98 ? 9.841 -10.111 0.890 1.00 86.56 98 ALA A C 1
ATOM 735 O O . ALA A 1 98 ? 9.837 -9.246 1.761 1.00 86.56 98 ALA A O 1
ATOM 736 N N . HIS A 1 99 ? 9.502 -11.379 1.157 1.00 86.56 99 HIS A N 1
ATOM 737 C CA . HIS A 1 99 ? 9.008 -11.868 2.452 1.00 86.56 99 HIS A CA 1
ATOM 738 C C . HIS A 1 99 ? 7.733 -11.166 2.952 1.00 86.56 99 HIS A C 1
ATOM 740 O O . HIS A 1 99 ? 7.417 -11.177 4.143 1.00 86.56 99 HIS A O 1
ATOM 746 N N . LEU A 1 100 ? 6.959 -10.593 2.033 1.00 84.00 100 LEU A N 1
ATOM 747 C CA . LEU A 1 100 ? 5.641 -10.045 2.297 1.00 84.00 100 LEU A CA 1
ATOM 748 C C . LEU A 1 100 ? 4.618 -11.146 2.038 1.00 84.00 100 LEU A C 1
ATOM 750 O O . LEU A 1 100 ? 4.439 -11.575 0.903 1.00 84.00 100 LEU A O 1
ATOM 754 N N . ALA A 1 101 ? 3.939 -11.599 3.091 1.00 77.69 101 ALA A N 1
ATOM 755 C CA . ALA A 1 101 ? 2.875 -12.593 2.993 1.00 77.69 101 ALA A CA 1
ATOM 756 C C . ALA A 1 101 ? 1.506 -11.889 2.898 1.00 77.69 101 ALA A C 1
ATOM 758 O O . ALA A 1 101 ? 0.895 -11.609 3.936 1.00 77.69 101 ALA A O 1
ATOM 759 N N . PRO A 1 102 ? 1.006 -11.546 1.691 1.00 74.88 102 PRO A N 1
ATOM 760 C CA . PRO A 1 102 ? -0.340 -11.018 1.555 1.00 74.88 102 PRO A CA 1
ATOM 761 C C . PRO A 1 102 ? -1.340 -12.092 1.974 1.00 74.88 102 PRO A C 1
ATOM 763 O O . PRO A 1 102 ? -1.303 -13.231 1.502 1.00 74.88 102 PRO A O 1
ATOM 766 N N . VAL A 1 103 ? -2.293 -11.714 2.819 1.00 72.19 103 VAL A N 1
ATOM 767 C CA . VAL A 1 103 ? -3.492 -12.519 3.005 1.00 72.19 103 VAL A CA 1
ATOM 768 C C . VAL A 1 103 ? -4.224 -12.476 1.673 1.00 72.19 103 VAL A C 1
ATOM 770 O O . VAL A 1 103 ? -4.542 -11.395 1.170 1.00 72.19 103 VAL A O 1
ATOM 773 N N . ARG A 1 104 ? -4.451 -13.640 1.059 1.00 61.25 104 ARG A N 1
ATOM 774 C CA . ARG A 1 104 ? -5.292 -13.709 -0.138 1.00 61.25 104 ARG A CA 1
ATOM 775 C C . ARG A 1 104 ? -6.629 -13.076 0.239 1.00 61.25 104 ARG A C 1
ATOM 777 O O . ARG A 1 104 ? -7.293 -13.553 1.160 1.00 61.25 104 ARG A O 1
ATOM 784 N N . GLY A 1 105 ? -6.971 -11.964 -0.415 1.00 49.97 105 GLY A N 1
ATOM 785 C CA . GLY A 1 105 ? -8.302 -11.383 -0.272 1.00 49.97 105 GLY A CA 1
ATOM 786 C C . GLY A 1 105 ? -9.334 -12.462 -0.610 1.00 49.97 105 GLY A C 1
ATOM 787 O O . GLY A 1 105 ? -9.006 -13.375 -1.379 1.00 49.97 105 GLY A O 1
ATOM 788 N N . PRO A 1 106 ? -10.540 -12.423 -0.025 1.00 41.09 106 PRO A N 1
ATOM 789 C CA . PRO A 1 106 ? -11.541 -13.430 -0.326 1.00 41.09 106 PRO A CA 1
ATOM 790 C C . PRO A 1 106 ? -11.731 -13.494 -1.846 1.00 41.09 106 PRO A C 1
ATOM 792 O O . PRO A 1 106 ? -12.047 -12.496 -2.490 1.00 41.09 106 PRO A O 1
ATOM 795 N N . VAL A 1 107 ? -11.523 -14.682 -2.421 1.00 44.31 107 VAL A N 1
ATOM 796 C CA . VAL A 1 107 ? -12.303 -15.087 -3.590 1.00 44.31 107 VAL A CA 1
ATOM 797 C C . VAL A 1 107 ? -13.746 -14.944 -3.125 1.00 44.31 107 VAL A C 1
ATOM 799 O O . VAL A 1 107 ? -14.171 -15.678 -2.234 1.00 44.31 107 VAL A O 1
ATOM 802 N N . GLU A 1 108 ? -14.471 -13.936 -3.603 1.00 43.50 108 GLU A N 1
ATOM 803 C CA . GLU A 1 108 ? -15.898 -13.849 -3.313 1.00 43.50 108 GLU A CA 1
ATOM 804 C C . GLU A 1 108 ? -16.584 -15.094 -3.878 1.00 43.50 108 GLU A C 1
ATOM 806 O O . GLU A 1 108 ? -16.778 -15.212 -5.083 1.00 43.50 108 GLU A O 1
ATOM 811 N N . ALA A 1 109 ? -16.906 -16.034 -2.993 1.00 39.28 109 ALA A N 1
ATOM 812 C CA . ALA A 1 109 ? -18.148 -16.792 -2.994 1.00 39.28 109 ALA A CA 1
ATOM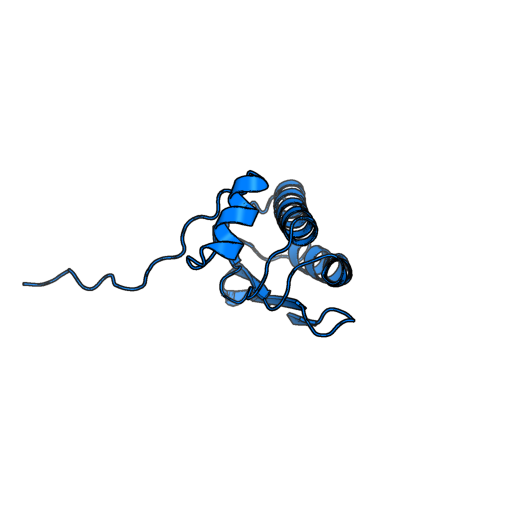 813 C C . ALA A 1 109 ? -18.249 -17.580 -1.680 1.00 39.28 109 ALA A C 1
ATOM 815 O O . ALA A 1 109 ? -18.032 -18.788 -1.624 1.00 39.28 109 ALA A O 1
ATOM 816 N N . ALA A 1 110 ? -18.685 -16.900 -0.619 1.00 39.53 110 ALA A N 1
ATOM 817 C CA . ALA A 1 110 ? -19.631 -17.532 0.289 1.00 39.53 110 ALA A CA 1
ATOM 818 C C . ALA A 1 110 ? -20.953 -17.720 -0.484 1.00 39.53 110 ALA A C 1
ATOM 820 O O . ALA A 1 110 ? -21.894 -16.952 -0.332 1.00 39.53 110 ALA A O 1
ATOM 821 N N . ALA A 1 111 ? -20.992 -18.711 -1.371 1.00 41.94 111 ALA A N 1
ATOM 822 C CA . ALA A 1 111 ? -22.212 -19.263 -1.943 1.00 41.94 111 ALA A CA 1
ATOM 823 C C . ALA A 1 111 ? -22.192 -20.756 -1.617 1.00 41.94 111 ALA A C 1
ATOM 825 O O . ALA A 1 111 ? -21.741 -21.587 -2.397 1.00 41.94 111 ALA A O 1
ATOM 826 N N . GLY A 1 112 ? -22.579 -21.065 -0.384 1.00 37.09 112 GLY A N 1
ATOM 827 C CA . GLY A 1 112 ? -22.573 -22.423 0.142 1.00 37.09 112 GLY A CA 1
ATOM 828 C C . GLY A 1 112 ? -23.182 -22.508 1.535 1.00 37.09 112 GLY A C 1
ATOM 829 O O . GLY A 1 112 ? -22.660 -23.217 2.386 1.00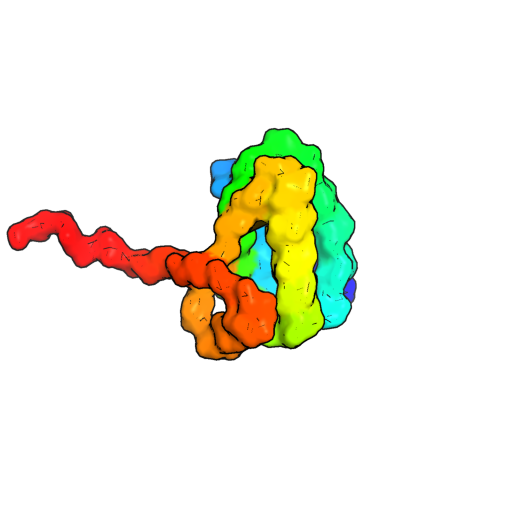 37.09 112 GLY A O 1
ATOM 830 N N . HIS A 1 113 ? -24.250 -21.753 1.797 1.00 44.09 113 HIS A N 1
ATOM 831 C CA . HIS A 1 113 ? -25.170 -22.077 2.881 1.00 44.09 113 HIS A CA 1
ATOM 832 C C . HIS A 1 113 ? -26.599 -21.996 2.347 1.00 44.09 113 HIS A C 1
ATOM 834 O O . HIS A 1 113 ? -27.048 -20.905 2.004 1.00 44.09 113 HIS A O 1
ATOM 840 N N . ALA A 1 114 ? -27.240 -23.166 2.264 1.00 42.47 114 ALA A N 1
ATOM 841 C CA . ALA A 1 114 ? -28.679 -23.462 2.318 1.00 42.47 114 ALA A CA 1
ATOM 842 C C . ALA A 1 114 ? -29.046 -24.540 1.283 1.00 42.47 114 ALA A C 1
ATOM 844 O O . ALA A 1 114 ? -28.975 -24.289 0.080 1.00 42.47 114 ALA A O 1
ATOM 845 N N . GLY A 1 115 ? -29.459 -25.715 1.770 1.00 39.12 115 GLY A N 1
ATOM 846 C CA . GLY A 1 115 ? -30.010 -26.817 0.978 1.00 39.12 115 GLY A CA 1
ATOM 847 C C . GLY A 1 115 ? -29.608 -28.173 1.517 1.00 39.12 115 GLY A C 1
ATOM 848 O O . GLY A 1 115 ? -28.665 -28.745 0.937 1.00 39.12 115 GLY A O 1
#

Secondary structure (DSSP, 8-state):
-EEE-TTSSEEEEEEGGGTEEEEEEEESGGGGGGHHHHHHHHTSSS---EEEEEEEEEE-HHHHHHHHHHHHHHHHTT-PPEEEE---HHHHHHHHHTT--PEEPP-S-------

Foldseek 3Di:
DKDAFPVNQKIWDDDQVVLEIEIAGAFAPSCVVCVVVLLVSLPDPGQRAAYEDARHPHADLRRLVVVVVSQVSSVVSVRRYQYEYADDPHVCVSCVVVVNDHDHDDPPDPPDDDD

Radius of gyration: 14.31 Å; chains: 1; bounding box: 42×39×30 Å

Sequence (115 aa):
MLVTAADGQAWFRSQPGTGTLRLGGVIGHGSYDLIPAIVVALQGDTCWRELNLDEVRLLSPPGAQLVDAICRLAREHGTPLRLTCRPSTRVHGVLEAAHLAPVRGPVEAAAGHAG

pLDDT: mean 83.76, std 15.07, range [37.09, 95.75]